Protein AF-A0A3R7B727-F1 (afdb_monomer)

Nearest PDB structures (foldseek):
  6s6h-assembly1_A  TM=5.944E-01  e=3.546E+00  Caulobacter vibrioides NA1000
  6s6h-assembly1_B  TM=5.990E-01  e=4.770E+00  Caulobacter vibrioides NA1000
  6t1f-assembly2_C  TM=5.158E-01  e=3.149E+00  Caulobacter vibrioides NA1000
  6t1f-assembly1_A  TM=5.134E-01  e=3.992E+00  Caulobacter vibrioides NA1000
  7bhy-assembly2_C-2  TM=5.421E-01  e=6.047E+00  Bacillus subtilis subsp. subtilis str. 168

Sequence (76 aa):
MKISKISEETREIFKKTAKKLSGTTGREYIATITIELLDGNARKAERVFWWGRATVKKGMRELATGIKCIDNYSAR

Secondary structure (DSSP, 8-state):
---S---HHHHHHHHHHHHHS-HHHHHHHHHHHHHHHHTT-HHHHHHHH---HHHHHHHHHHHHH-PPPPP-GGG-

Mean predicted aligned error: 4.46 Å

Radius of gyration: 12.55 Å; Cα contacts (8 Å, |Δi|>4): 71; chains: 1; bounding box: 40×22×28 Å

Foldseek 3Di:
DADPDDDPVNLVVLLVVLVVDDALVSLLSLLVCCVVHVVSDLVVSCVRNVD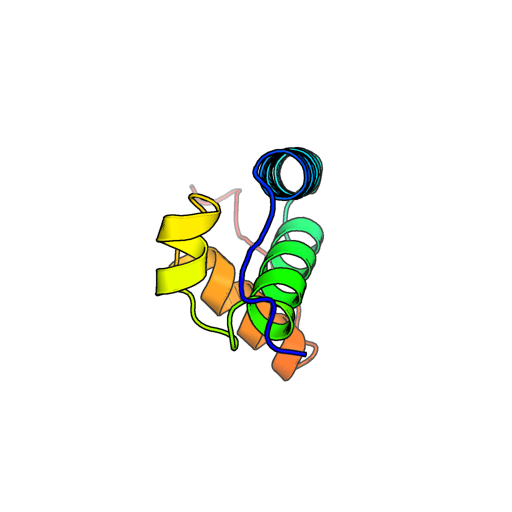DSVSNVLNVVCVVPVPGDDDPPVVD

Structure (mmCIF, N/CA/C/O backbone):
data_AF-A0A3R7B727-F1
#
_entry.id   AF-A0A3R7B727-F1
#
loop_
_atom_sit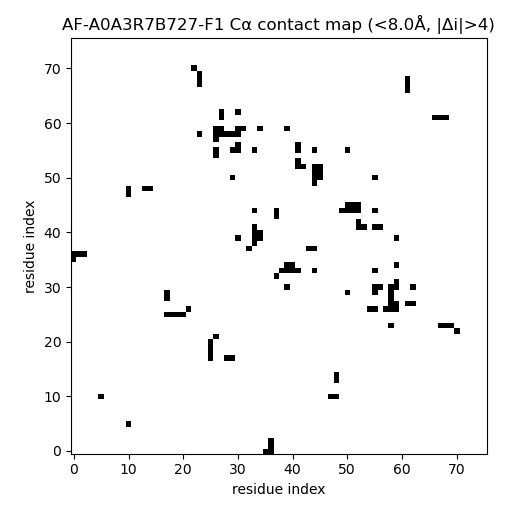e.group_PDB
_atom_site.id
_atom_site.type_symbol
_atom_site.label_atom_id
_atom_site.label_alt_id
_atom_site.label_comp_id
_atom_site.label_asym_id
_atom_site.label_entity_id
_atom_site.label_seq_id
_atom_site.pdbx_PDB_ins_code
_atom_site.Cartn_x
_atom_site.Cartn_y
_atom_site.Cartn_z
_atom_site.occupancy
_atom_site.B_iso_or_equiv
_atom_site.auth_seq_id
_atom_site.auth_comp_id
_atom_site.auth_asym_id
_atom_site.auth_atom_id
_atom_site.pdbx_PDB_model_num
ATOM 1 N N . MET A 1 1 ? -16.025 -9.317 1.734 1.00 43.50 1 MET A N 1
ATOM 2 C CA . MET A 1 1 ? -16.521 -8.920 3.070 1.00 43.50 1 MET A CA 1
ATOM 3 C C . MET A 1 1 ? -16.418 -7.396 3.149 1.00 43.50 1 MET A C 1
ATOM 5 O O . MET A 1 1 ? -15.313 -6.884 3.213 1.00 43.50 1 MET A O 1
ATOM 9 N N . LYS A 1 2 ? -17.517 -6.642 2.986 1.00 45.88 2 LYS A N 1
ATOM 10 C CA . LYS A 1 2 ? -17.460 -5.165 2.988 1.00 45.88 2 LYS A CA 1
ATOM 11 C C . LYS A 1 2 ? -17.345 -4.679 4.428 1.00 45.88 2 LYS A C 1
ATOM 13 O O . LYS A 1 2 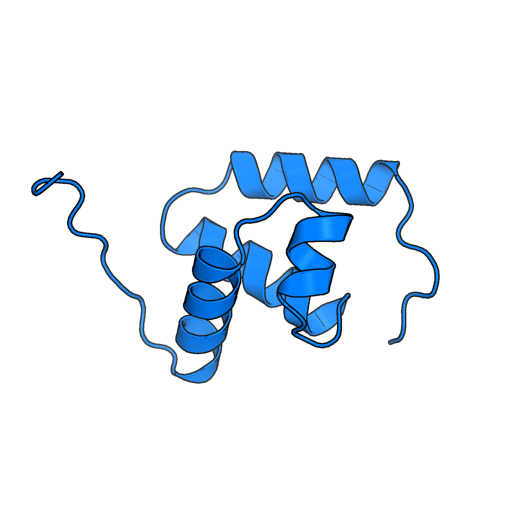? -18.328 -4.710 5.162 1.00 45.88 2 LYS A O 1
ATOM 18 N N . ILE A 1 3 ? -16.156 -4.253 4.835 1.00 52.88 3 ILE A N 1
ATOM 19 C CA . ILE A 1 3 ? -15.948 -3.692 6.170 1.00 52.88 3 ILE A CA 1
ATOM 20 C C . ILE A 1 3 ? -16.415 -2.238 6.132 1.00 52.88 3 ILE A C 1
ATOM 22 O O . ILE A 1 3 ? -15.721 -1.341 5.662 1.00 52.88 3 ILE A O 1
ATOM 26 N N . SER A 1 4 ? -17.641 -2.019 6.603 1.00 55.66 4 SER A N 1
ATOM 27 C CA . SER A 1 4 ? -18.281 -0.705 6.712 1.00 55.66 4 SER A CA 1
ATOM 28 C C . SER A 1 4 ? -17.664 0.187 7.795 1.00 55.66 4 SER A C 1
ATOM 30 O O . SER A 1 4 ? -18.085 1.333 7.944 1.00 55.66 4 SER A O 1
ATOM 32 N N . LYS A 1 5 ? -16.647 -0.283 8.532 1.00 70.50 5 LYS A N 1
ATOM 33 C CA . LYS A 1 5 ? -15.885 0.549 9.469 1.00 70.50 5 LYS A CA 1
ATOM 34 C C . LYS A 1 5 ? -14.546 -0.104 9.825 1.00 70.50 5 LYS A C 1
ATOM 36 O O . LYS A 1 5 ? -14.510 -1.071 10.576 1.00 70.50 5 LYS A O 1
ATOM 41 N N . ILE A 1 6 ? -13.443 0.412 9.285 1.00 80.62 6 ILE A N 1
ATOM 42 C CA . ILE A 1 6 ? -12.103 0.103 9.809 1.00 80.62 6 ILE A CA 1
ATOM 43 C C . ILE A 1 6 ? -11.957 0.914 11.101 1.00 80.62 6 ILE A C 1
ATOM 45 O O . ILE A 1 6 ? -12.156 2.129 11.069 1.00 80.62 6 ILE A O 1
ATOM 49 N N . SER A 1 7 ? -11.671 0.263 12.233 1.00 90.00 7 SER A N 1
ATOM 50 C CA . SER A 1 7 ? -11.406 0.982 13.484 1.00 90.00 7 SER A CA 1
ATOM 51 C C . SER A 1 7 ? -10.078 1.740 13.390 1.00 90.00 7 SER A C 1
ATOM 53 O O . SER A 1 7 ? -9.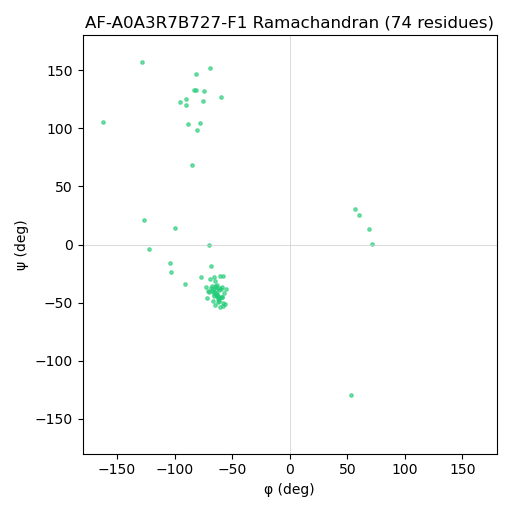166 1.340 12.660 1.00 90.00 7 SER A O 1
ATOM 55 N N . GLU A 1 8 ? -9.953 2.840 14.132 1.00 88.69 8 GLU A N 1
ATOM 56 C CA . GLU A 1 8 ? -8.731 3.653 14.107 1.00 88.69 8 GLU A CA 1
ATOM 57 C C . GLU A 1 8 ? -7.516 2.866 14.632 1.00 88.69 8 GLU A C 1
ATOM 59 O O . GLU A 1 8 ? -6.421 2.958 14.084 1.00 88.69 8 GLU A O 1
ATOM 64 N N . GLU A 1 9 ? -7.722 1.993 15.621 1.00 91.88 9 GLU A N 1
ATOM 65 C CA . GLU A 1 9 ? -6.687 1.100 16.153 1.00 91.88 9 GLU A CA 1
ATOM 66 C C . GLU A 1 9 ? -6.152 0.144 15.082 1.00 91.88 9 GLU A C 1
ATOM 68 O O . GLU A 1 9 ? -4.941 0.031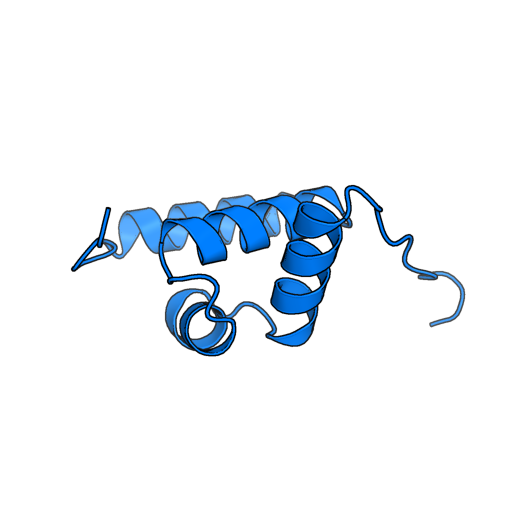 14.876 1.00 91.88 9 GLU A O 1
ATOM 73 N N . THR A 1 10 ? -7.050 -0.515 14.343 1.00 92.69 10 THR A N 1
ATOM 74 C CA . THR A 1 10 ? -6.673 -1.433 13.263 1.00 92.69 10 THR A CA 1
ATOM 75 C C . THR A 1 10 ? -5.962 -0.690 12.134 1.00 92.69 10 THR A C 1
ATOM 77 O O . THR A 1 10 ? -4.962 -1.174 11.596 1.00 92.69 10 THR A O 1
ATOM 80 N N . ARG A 1 11 ? -6.423 0.523 11.810 1.00 92.12 11 ARG A N 1
ATOM 81 C CA . ARG A 1 11 ? -5.778 1.395 10.824 1.00 92.12 11 ARG A CA 1
ATOM 82 C C . ARG A 1 11 ? -4.336 1.719 11.211 1.00 92.12 11 ARG A C 1
ATOM 84 O O . ARG A 1 11 ? -3.440 1.620 10.368 1.00 92.12 11 ARG A O 1
ATOM 91 N N . GLU A 1 12 ? -4.100 2.066 12.470 1.00 94.44 12 GLU A N 1
ATOM 92 C CA . GLU A 1 12 ? -2.759 2.347 12.978 1.00 94.44 12 GLU A CA 1
ATOM 93 C C . GLU A 1 12 ? -1.862 1.103 12.987 1.00 94.44 12 GLU A C 1
ATOM 95 O O . GLU A 1 12 ? -0.690 1.191 12.608 1.00 94.44 12 GLU A O 1
ATOM 100 N N . ILE A 1 13 ? -2.396 -0.075 13.319 1.00 95.81 13 ILE A N 1
ATOM 101 C CA . ILE A 1 13 ? -1.648 -1.341 13.236 1.00 95.81 13 ILE A CA 1
ATOM 102 C C . ILE A 1 13 ? -1.202 -1.621 11.796 1.00 95.81 13 ILE A C 1
ATOM 104 O O . ILE A 1 13 ? -0.033 -1.953 11.569 1.00 95.81 13 ILE A O 1
ATOM 108 N N . PHE A 1 14 ? -2.084 -1.439 10.810 1.00 95.31 14 PHE A N 1
ATOM 109 C CA . PHE A 1 14 ? -1.730 -1.637 9.401 1.00 95.31 14 PHE A CA 1
ATOM 110 C C . PHE A 1 14 ? -0.666 -0.647 8.932 1.00 95.31 14 PHE A C 1
ATOM 112 O O . PHE A 1 14 ? 0.300 -1.045 8.279 1.00 95.31 14 PHE A O 1
ATOM 119 N N . LYS A 1 15 ? -0.778 0.629 9.316 1.00 94.81 15 LYS A N 1
ATOM 120 C CA . LYS A 1 15 ? 0.237 1.645 8.998 1.00 94.81 15 LYS A CA 1
ATOM 121 C C . LYS A 1 15 ? 1.594 1.311 9.621 1.00 94.81 15 LYS A C 1
ATOM 123 O O . LYS A 1 15 ? 2.613 1.388 8.932 1.00 94.81 15 LYS A O 1
ATOM 128 N N . LYS A 1 16 ? 1.623 0.907 10.895 1.00 96.38 16 LYS A N 1
ATOM 129 C CA . LYS A 1 16 ? 2.857 0.504 11.595 1.00 96.38 16 LYS A CA 1
ATOM 130 C C . LYS A 1 16 ? 3.493 -0.725 10.952 1.00 96.38 16 LYS A C 1
ATOM 132 O O . LYS A 1 16 ? 4.700 -0.733 10.723 1.00 96.38 16 LYS A O 1
ATOM 137 N N . THR A 1 17 ? 2.682 -1.723 10.610 1.00 96.56 17 THR A N 1
ATOM 138 C CA . THR A 1 17 ? 3.144 -2.938 9.926 1.00 96.56 17 THR A CA 1
ATOM 139 C C . THR A 1 17 ? 3.728 -2.603 8.557 1.00 96.56 17 THR A C 1
ATOM 141 O O . THR A 1 17 ? 4.867 -2.969 8.279 1.00 96.56 17 THR A O 1
ATOM 144 N N . ALA A 1 18 ? 3.018 -1.816 7.744 1.00 94.94 18 ALA A N 1
ATOM 145 C CA . ALA A 1 18 ? 3.497 -1.383 6.432 1.00 94.94 18 ALA A CA 1
ATOM 146 C C . ALA A 1 18 ? 4.819 -0.605 6.508 1.00 94.94 18 ALA A C 1
ATOM 148 O O . ALA A 1 18 ? 5.668 -0.776 5.643 1.00 94.94 18 ALA A O 1
ATOM 149 N N . LYS A 1 19 ? 5.019 0.215 7.550 1.00 93.88 19 LYS A N 1
ATOM 150 C CA . LYS A 1 19 ? 6.277 0.947 7.777 1.00 93.88 19 LYS A CA 1
ATOM 151 C C . LYS A 1 19 ? 7.441 0.030 8.173 1.00 93.88 19 LYS A C 1
ATOM 153 O O . LYS A 1 19 ? 8.590 0.365 7.904 1.00 93.88 19 LYS A O 1
ATOM 158 N N . LYS A 1 20 ? 7.158 -1.091 8.843 1.00 96.38 20 LYS A N 1
ATOM 159 C CA . LYS A 1 20 ? 8.171 -2.076 9.253 1.00 96.38 20 LYS A CA 1
ATOM 160 C C . LYS A 1 20 ? 8.618 -2.962 8.085 1.00 96.38 20 LYS A C 1
ATOM 162 O O . LYS A 1 20 ? 9.745 -3.446 8.088 1.00 96.38 20 LYS A O 1
ATOM 167 N N . LEU A 1 21 ? 7.742 -3.174 7.106 1.00 94.50 21 LEU A N 1
ATOM 168 C CA . LEU A 1 21 ? 8.049 -3.900 5.878 1.00 94.50 21 LEU A CA 1
ATOM 169 C C . LEU A 1 21 ? 8.757 -2.980 4.872 1.00 94.50 21 LEU A C 1
ATOM 171 O O . LEU A 1 21 ? 8.488 -1.782 4.810 1.00 94.50 21 LEU A O 1
ATOM 175 N N . SER A 1 22 ? 9.660 -3.532 4.066 1.00 86.62 22 SER A N 1
ATOM 176 C CA . SER A 1 22 ? 10.463 -2.767 3.106 1.00 86.62 22 SER A CA 1
ATOM 177 C C . SER A 1 22 ? 10.394 -3.365 1.702 1.00 86.62 22 SER A C 1
ATOM 179 O O . SER A 1 22 ? 10.069 -4.536 1.511 1.00 86.62 22 SER A O 1
ATOM 181 N N . GLY A 1 23 ? 10.666 -2.534 0.693 1.00 87.06 23 GLY A N 1
ATOM 182 C CA . GLY A 1 23 ? 10.728 -2.960 -0.705 1.00 87.06 23 GLY A CA 1
ATOM 183 C C . GLY A 1 23 ? 9.469 -3.697 -1.169 1.00 87.06 23 GLY A C 1
ATOM 184 O O . GLY A 1 23 ? 8.343 -3.220 -1.000 1.00 87.06 23 GLY A O 1
ATOM 185 N N . THR A 1 24 ? 9.671 -4.866 -1.770 1.00 91.25 24 THR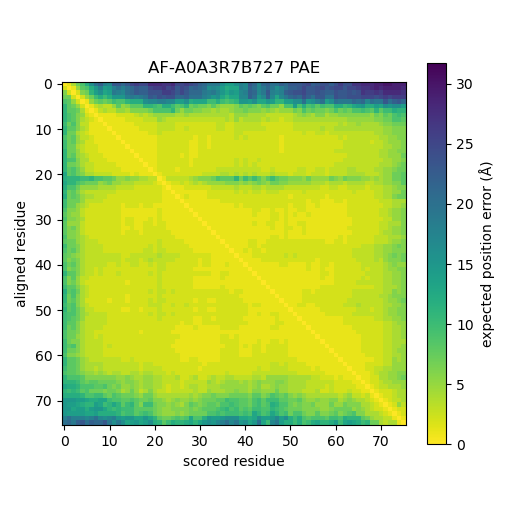 A N 1
ATOM 186 C CA . THR A 1 24 ? 8.608 -5.659 -2.392 1.00 91.25 24 THR A CA 1
ATOM 187 C C . THR A 1 24 ? 7.623 -6.238 -1.380 1.00 91.25 24 THR A C 1
ATOM 189 O O . THR A 1 24 ? 6.427 -6.233 -1.647 1.00 91.25 24 THR A O 1
ATOM 192 N N . THR A 1 25 ? 8.078 -6.671 -0.198 1.00 93.00 25 THR A N 1
ATOM 193 C CA . THR A 1 25 ? 7.185 -7.242 0.830 1.00 93.00 25 THR A CA 1
ATOM 194 C C . THR A 1 25 ? 6.244 -6.185 1.401 1.00 93.00 25 THR A C 1
ATOM 196 O O . THR A 1 25 ? 5.069 -6.455 1.644 1.00 93.00 25 THR A O 1
ATOM 199 N N . GLY A 1 26 ? 6.724 -4.944 1.537 1.00 95.25 26 GLY A N 1
ATOM 200 C CA . GLY A 1 26 ? 5.876 -3.809 1.896 1.00 95.25 26 GLY A CA 1
ATOM 201 C C . GLY A 1 26 ? 4.804 -3.528 0.842 1.00 95.25 26 GLY A C 1
ATOM 202 O O . GLY A 1 26 ? 3.646 -3.301 1.192 1.00 95.25 26 GLY A O 1
ATOM 203 N N . ARG A 1 27 ? 5.159 -3.586 -0.450 1.00 95.50 27 ARG A N 1
ATOM 204 C CA . ARG A 1 27 ? 4.197 -3.397 -1.550 1.00 95.50 27 ARG A CA 1
ATOM 205 C C . ARG A 1 27 ? 3.149 -4.497 -1.618 1.00 95.50 27 ARG A C 1
ATOM 207 O O . ARG A 1 27 ? 1.977 -4.193 -1.829 1.00 95.50 27 ARG A O 1
ATOM 214 N N . GLU A 1 28 ? 3.571 -5.736 -1.415 1.00 96.31 28 GLU A N 1
ATOM 215 C CA . GLU A 1 28 ? 2.690 -6.897 -1.347 1.00 96.31 28 GLU A CA 1
ATOM 216 C C . GLU A 1 28 ? 1.655 -6.711 -0.232 1.00 96.31 28 GLU A C 1
ATOM 218 O O . GLU A 1 28 ? 0.453 -6.745 -0.483 1.00 96.31 28 GLU A O 1
ATOM 223 N N . TYR A 1 29 ? 2.114 -6.364 0.973 1.00 97.25 29 TYR A N 1
ATOM 224 C CA . TYR A 1 29 ? 1.246 -6.136 2.124 1.00 97.25 29 TYR A CA 1
ATOM 225 C C . TYR A 1 29 ? 0.196 -5.043 1.888 1.00 97.25 29 TYR A C 1
ATOM 227 O O . TYR A 1 29 ? -1.001 -5.277 2.070 1.00 97.25 29 TYR A O 1
ATOM 235 N N . ILE A 1 30 ? 0.614 -3.846 1.455 1.00 96.88 30 ILE A N 1
ATOM 236 C CA . ILE A 1 30 ? -0.334 -2.741 1.235 1.00 96.88 30 ILE A CA 1
ATOM 237 C C . ILE A 1 30 ? -1.324 -3.054 0.107 1.00 96.88 30 ILE A C 1
ATOM 239 O O . ILE A 1 30 ? -2.465 -2.588 0.143 1.00 96.88 30 ILE A O 1
ATOM 243 N N . ALA A 1 31 ? -0.904 -3.832 -0.894 1.00 97.62 31 ALA A N 1
ATOM 244 C CA . ALA A 1 31 ? -1.752 -4.228 -2.005 1.00 97.62 31 ALA A CA 1
ATOM 245 C C . ALA A 1 31 ? -2.807 -5.241 -1.561 1.00 97.62 31 ALA A C 1
ATOM 247 O O . ALA A 1 31 ? -3.984 -5.013 -1.835 1.00 97.62 31 ALA A O 1
ATOM 248 N N . THR A 1 32 ? -2.422 -6.264 -0.796 1.00 97.12 32 THR A N 1
ATOM 249 C CA . THR A 1 32 ? -3.355 -7.232 -0.202 1.00 97.12 32 THR A CA 1
ATOM 250 C C . THR A 1 32 ? -4.400 -6.523 0.652 1.00 97.12 32 THR A C 1
ATOM 252 O O . THR A 1 32 ? -5.595 -6.671 0.415 1.00 97.12 32 THR A O 1
ATOM 255 N N . ILE A 1 33 ? -3.977 -5.651 1.573 1.00 96.06 33 ILE A N 1
ATOM 256 C CA . ILE A 1 33 ? -4.908 -4.879 2.411 1.00 96.06 33 ILE A CA 1
ATOM 257 C C . ILE A 1 33 ? -5.842 -4.002 1.563 1.00 96.06 33 ILE A C 1
ATOM 259 O O . ILE A 1 33 ? -7.028 -3.876 1.862 1.00 96.06 33 ILE A O 1
ATOM 263 N N . THR A 1 34 ? -5.335 -3.402 0.484 1.00 96.31 34 THR A N 1
ATOM 264 C CA . THR A 1 34 ? -6.160 -2.577 -0.409 1.00 96.31 34 THR A CA 1
ATOM 265 C C . THR A 1 34 ? -7.190 -3.411 -1.174 1.00 96.31 34 THR A C 1
ATOM 267 O O . THR A 1 34 ? -8.325 -2.962 -1.336 1.00 96.31 34 THR A O 1
ATOM 270 N N . ILE A 1 35 ? -6.823 -4.603 -1.644 1.00 96.19 35 ILE A N 1
ATOM 271 C CA . ILE A 1 35 ? -7.728 -5.519 -2.350 1.00 96.19 35 ILE A CA 1
ATOM 272 C C . ILE A 1 35 ? -8.827 -6.000 -1.400 1.00 96.19 35 ILE A C 1
ATOM 274 O O . ILE A 1 35 ? -10.006 -5.818 -1.700 1.00 96.19 35 ILE A O 1
ATOM 278 N N . GLU A 1 36 ? -8.439 -6.511 -0.233 1.00 94.50 36 GLU A N 1
ATOM 279 C CA . GLU A 1 36 ? -9.357 -7.130 0.726 1.00 94.50 36 GLU A CA 1
ATOM 280 C C . GLU A 1 36 ? -10.294 -6.120 1.402 1.00 94.50 36 GLU A C 1
ATOM 282 O O . GLU A 1 36 ? -11.480 -6.392 1.591 1.00 94.50 36 GLU A O 1
ATOM 287 N N . LEU A 1 37 ? -9.781 -4.938 1.773 1.00 92.69 37 LEU A N 1
ATOM 288 C CA . LEU A 1 37 ? -10.533 -3.981 2.594 1.00 92.69 37 LEU A CA 1
ATOM 289 C C . LEU A 1 37 ? -11.107 -2.801 1.806 1.00 92.69 37 LEU A C 1
ATOM 291 O O . LEU A 1 37 ? -12.052 -2.162 2.269 1.00 92.69 37 LEU A O 1
ATOM 295 N N . LEU A 1 38 ? -10.524 -2.460 0.652 1.00 93.56 38 LEU A N 1
ATOM 296 C CA . LEU A 1 38 ? -10.808 -1.212 -0.068 1.00 93.56 38 LEU A CA 1
ATOM 297 C C . LEU A 1 38 ? -11.195 -1.428 -1.539 1.00 93.56 38 LEU A C 1
ATOM 299 O O . LEU A 1 38 ? -11.092 -0.492 -2.338 1.00 93.56 38 LEU A O 1
ATOM 303 N N . ASP A 1 39 ? -11.653 -2.629 -1.897 1.00 93.56 39 ASP A N 1
ATOM 304 C CA . ASP A 1 39 ? -12.067 -3.014 -3.256 1.00 93.56 39 ASP A CA 1
ATOM 305 C C . ASP A 1 39 ? -10.957 -2.803 -4.310 1.00 93.56 39 ASP A C 1
ATOM 307 O O . ASP A 1 39 ? -11.226 -2.423 -5.452 1.00 93.56 39 ASP A O 1
ATOM 311 N N . GLY A 1 40 ? -9.685 -2.920 -3.917 1.00 94.88 40 GLY A N 1
ATOM 312 C CA . GLY A 1 40 ? -8.550 -2.640 -4.806 1.00 94.88 40 GLY A CA 1
ATOM 313 C C . GLY A 1 40 ? -8.392 -1.154 -5.170 1.00 94.88 40 GLY A C 1
ATOM 314 O O . GLY A 1 40 ? -7.664 -0.797 -6.101 1.00 94.88 40 GLY A O 1
ATOM 315 N N . ASN A 1 41 ? -9.070 -0.237 -4.470 1.00 96.25 41 ASN A N 1
ATOM 316 C CA . ASN A 1 41 ? -9.082 1.175 -4.841 1.00 96.25 41 ASN A CA 1
ATOM 317 C C . ASN A 1 41 ? -7.927 1.963 -4.203 1.00 96.25 41 ASN A C 1
ATOM 319 O O . ASN A 1 41 ? -7.992 2.408 -3.055 1.00 96.25 41 ASN A O 1
ATOM 323 N N . ALA A 1 42 ? -6.908 2.265 -5.010 1.00 96.94 42 ALA A N 1
ATOM 324 C CA . ALA A 1 42 ? -5.746 3.046 -4.581 1.00 96.94 42 ALA A CA 1
ATOM 325 C C . ALA A 1 42 ? -6.082 4.455 -4.039 1.00 96.94 42 ALA A C 1
ATOM 327 O O . ALA A 1 42 ? -5.344 4.975 -3.206 1.00 96.94 42 ALA A O 1
ATOM 328 N N . ARG A 1 43 ? -7.186 5.093 -4.468 1.00 96.56 43 ARG A N 1
ATOM 329 C CA . ARG A 1 43 ? -7.606 6.393 -3.902 1.00 96.56 43 ARG A CA 1
ATOM 330 C C . ARG A 1 43 ? -8.164 6.239 -2.490 1.00 96.56 43 ARG A C 1
ATOM 332 O O . ARG A 1 43 ? -7.935 7.108 -1.654 1.00 96.56 43 ARG A O 1
ATOM 339 N N . LYS A 1 44 ? -8.884 5.144 -2.215 1.00 95.25 44 LYS A N 1
ATOM 340 C CA . LYS A 1 44 ? -9.314 4.821 -0.848 1.00 95.25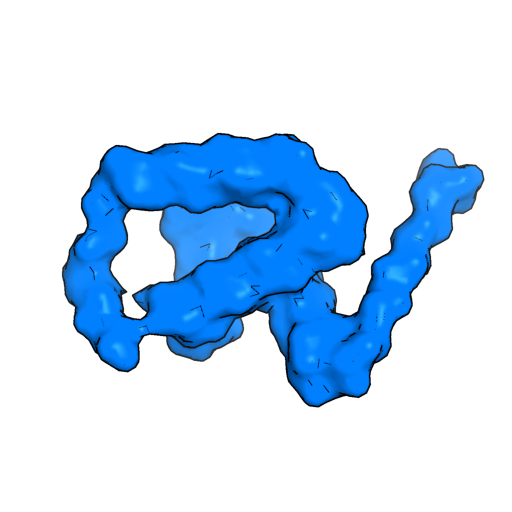 44 LYS A CA 1
ATOM 341 C C . LYS A 1 44 ? -8.092 4.523 0.023 1.00 95.25 44 LYS A C 1
ATOM 343 O O . LYS A 1 44 ? -8.022 5.045 1.126 1.00 95.25 44 LYS A O 1
ATOM 348 N N . ALA A 1 45 ? -7.110 3.777 -0.489 1.00 95.88 45 ALA A N 1
ATOM 349 C CA . ALA A 1 45 ? -5.891 3.442 0.254 1.00 95.88 45 ALA A CA 1
ATOM 350 C C . ALA A 1 45 ? -5.079 4.679 0.655 1.00 95.88 45 ALA A C 1
ATOM 352 O O . ALA A 1 45 ? -4.572 4.754 1.768 1.00 95.88 45 ALA A O 1
ATOM 353 N N . GLU A 1 46 ? -5.011 5.690 -0.207 1.00 96.81 46 GLU A N 1
ATOM 354 C CA . GLU A 1 46 ? -4.387 6.964 0.148 1.00 96.81 46 GLU A CA 1
ATOM 355 C C . GLU A 1 46 ? -5.184 7.709 1.230 1.00 96.81 46 GLU A C 1
ATOM 357 O O . GLU A 1 46 ? -4.616 8.105 2.240 1.00 96.81 46 GLU A O 1
ATOM 362 N N . ARG A 1 47 ? -6.506 7.853 1.078 1.00 94.50 47 ARG A N 1
ATOM 363 C CA . ARG A 1 47 ? -7.341 8.557 2.073 1.00 94.50 47 ARG A CA 1
ATOM 364 C C . ARG A 1 47 ? -7.364 7.853 3.435 1.00 94.50 47 ARG A C 1
ATOM 366 O O . ARG A 1 47 ? -7.401 8.508 4.474 1.00 94.50 47 ARG A O 1
ATOM 373 N N . VAL A 1 48 ? -7.363 6.520 3.430 1.00 92.88 48 VAL A N 1
ATOM 374 C CA . VAL A 1 48 ? -7.474 5.690 4.634 1.00 92.88 48 VAL A CA 1
ATOM 375 C C . VAL A 1 48 ? -6.106 5.354 5.215 1.00 92.88 48 VAL A C 1
ATOM 377 O O . VAL A 1 48 ? -5.973 5.322 6.417 1.00 92.88 48 VAL A O 1
ATOM 380 N N . PHE A 1 49 ? -5.034 5.167 4.466 1.00 93.88 49 PHE A N 1
ATOM 381 C CA . PHE A 1 49 ? -3.752 4.755 5.066 1.00 93.88 49 PHE A CA 1
ATOM 382 C C . PHE A 1 49 ? -2.601 5.717 4.795 1.00 93.88 49 PHE A C 1
ATOM 384 O O . PHE A 1 49 ? -1.522 5.526 5.350 1.00 93.88 49 PHE A O 1
ATOM 391 N N . TRP A 1 50 ? -2.830 6.768 4.002 1.00 94.75 50 TRP A N 1
ATOM 392 C CA . TRP A 1 50 ? -1.790 7.674 3.503 1.00 94.75 50 TRP A CA 1
ATOM 393 C C . TRP A 1 50 ? -0.738 6.957 2.650 1.00 94.75 50 TRP A C 1
ATOM 395 O O . TRP A 1 50 ? 0.398 7.407 2.519 1.00 94.75 50 TRP A O 1
ATOM 405 N N . TRP A 1 51 ? -1.112 5.827 2.045 1.00 96.25 51 TRP A N 1
ATOM 406 C CA . TRP A 1 51 ? -0.239 5.095 1.136 1.00 96.25 51 TRP A CA 1
ATOM 407 C C . TRP A 1 51 ? -0.266 5.707 -0.262 1.00 96.25 51 TRP A C 1
ATOM 409 O O . TRP A 1 51 ? -1.327 5.962 -0.833 1.00 96.25 51 TRP A O 1
ATOM 419 N N . GLY A 1 52 ? 0.921 5.907 -0.836 1.00 96.50 52 GLY A N 1
ATOM 420 C CA . GLY A 1 52 ? 1.071 6.477 -2.170 1.00 96.50 52 GLY A CA 1
ATOM 421 C C . GLY A 1 52 ? 0.378 5.627 -3.235 1.00 96.50 52 GLY A C 1
ATOM 422 O O . GLY A 1 52 ? 0.654 4.433 -3.382 1.00 96.50 52 GLY A O 1
ATOM 423 N N . ARG A 1 53 ? -0.494 6.255 -4.032 1.00 97.62 53 ARG A N 1
ATOM 424 C CA . ARG A 1 53 ? -1.312 5.570 -5.052 1.00 97.62 53 ARG A CA 1
ATOM 425 C C . ARG A 1 53 ? -0.478 4.754 -6.045 1.00 97.62 53 ARG A C 1
ATOM 427 O O . ARG A 1 53 ? -0.912 3.686 -6.468 1.00 97.62 53 ARG A O 1
ATOM 434 N N . ALA A 1 54 ? 0.691 5.262 -6.441 1.00 96.38 54 ALA A N 1
ATOM 435 C CA . ALA A 1 54 ? 1.590 4.581 -7.372 1.00 96.38 54 ALA A CA 1
ATOM 436 C C . ALA A 1 54 ? 2.151 3.284 -6.770 1.00 96.38 54 ALA A C 1
ATOM 438 O O . ALA A 1 54 ? 2.122 2.245 -7.423 1.00 96.38 54 ALA A O 1
ATOM 439 N N . THR A 1 55 ? 2.577 3.330 -5.507 1.00 95.44 55 THR A N 1
ATOM 440 C CA . THR A 1 55 ? 3.101 2.179 -4.763 1.00 95.44 55 THR A CA 1
ATOM 441 C C . THR A 1 55 ? 2.039 1.097 -4.593 1.00 95.44 55 THR A C 1
ATOM 443 O O . THR A 1 55 ? 2.308 -0.069 -4.869 1.00 95.44 55 THR A O 1
ATOM 446 N N . VAL A 1 56 ? 0.812 1.490 -4.235 1.00 97.19 56 VAL A N 1
ATOM 447 C CA . VAL A 1 56 ? -0.329 0.568 -4.110 1.00 97.19 56 VAL A CA 1
ATOM 448 C C . VAL A 1 56 ? -0.657 -0.084 -5.456 1.00 97.19 56 VAL A C 1
ATOM 450 O O . VAL A 1 56 ? -0.783 -1.301 -5.540 1.00 97.19 56 VAL A O 1
ATOM 453 N N . LYS A 1 57 ? -0.733 0.699 -6.541 1.00 97.44 57 LYS A N 1
ATOM 454 C CA . LYS A 1 57 ? -0.961 0.157 -7.893 1.00 97.44 57 LYS A CA 1
ATOM 455 C C . LYS A 1 57 ? 0.151 -0.787 -8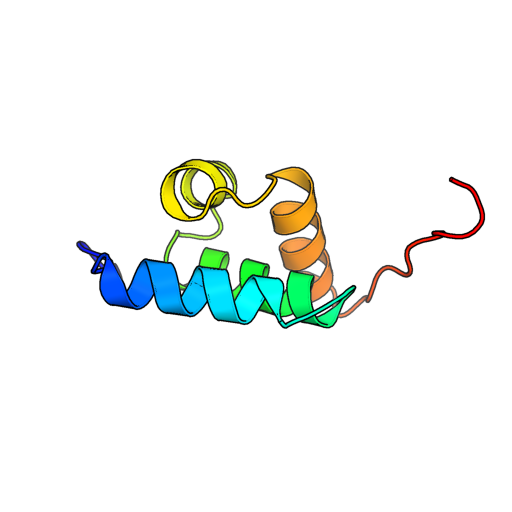.347 1.00 97.44 57 LYS A C 1
ATOM 457 O O . LYS A 1 57 ? -0.160 -1.785 -8.989 1.00 97.44 57 LYS A O 1
ATOM 462 N N . LYS A 1 58 ? 1.415 -0.475 -8.039 1.00 96.62 58 LYS A N 1
ATOM 463 C CA . LYS A 1 58 ? 2.556 -1.352 -8.335 1.00 96.62 58 LYS A CA 1
ATOM 464 C C . LYS A 1 58 ? 2.379 -2.688 -7.614 1.00 96.62 58 LYS A C 1
ATOM 466 O O . LYS A 1 58 ? 2.307 -3.701 -8.294 1.00 96.62 58 LYS A O 1
ATOM 471 N N . GLY A 1 59 ? 2.162 -2.667 -6.297 1.00 96.94 59 GLY A N 1
ATOM 472 C CA . GLY A 1 59 ? 1.940 -3.883 -5.509 1.00 96.94 59 GLY A CA 1
ATOM 473 C C . GLY A 1 59 ? 0.764 -4.728 -6.005 1.00 96.94 59 GLY A C 1
ATOM 474 O O . GLY A 1 59 ? 0.892 -5.938 -6.139 1.00 96.94 59 GLY A O 1
ATOM 475 N N . MET A 1 60 ? -0.364 -4.107 -6.373 1.00 97.38 60 MET A N 1
ATOM 476 C CA . MET A 1 60 ? -1.515 -4.852 -6.910 1.00 97.38 60 MET A CA 1
ATOM 477 C C . MET A 1 60 ? -1.210 -5.525 -8.255 1.00 97.38 60 MET A C 1
ATOM 479 O O . MET A 1 60 ? -1.687 -6.626 -8.505 1.00 97.38 60 MET A O 1
ATOM 483 N N . ARG A 1 61 ? -0.408 -4.895 -9.124 1.00 97.06 61 ARG A N 1
ATOM 484 C CA . ARG A 1 61 ? 0.032 -5.523 -10.383 1.00 97.06 61 ARG A CA 1
ATOM 485 C C . ARG A 1 61 ? 1.039 -6.641 -10.138 1.00 97.06 61 ARG A C 1
ATOM 487 O O . ARG A 1 61 ? 0.956 -7.669 -10.801 1.00 97.06 61 ARG A O 1
ATOM 494 N N . GLU A 1 62 ? 1.969 -6.445 -9.205 1.00 96.69 62 GLU A N 1
ATOM 495 C CA . GLU A 1 62 ? 2.927 -7.479 -8.798 1.00 96.69 62 GLU A CA 1
ATOM 496 C C . GLU A 1 62 ? 2.180 -8.718 -8.277 1.00 96.69 62 GLU A C 1
ATOM 498 O O . GLU A 1 62 ? 2.455 -9.825 -8.727 1.00 96.69 62 GLU A O 1
ATOM 503 N N . LEU A 1 63 ? 1.155 -8.529 -7.436 1.00 95.88 63 LEU A N 1
ATOM 504 C CA . LEU A 1 63 ? 0.273 -9.607 -6.971 1.00 95.88 63 LEU A CA 1
ATOM 505 C C . LEU A 1 63 ? -0.495 -10.282 -8.114 1.00 95.88 63 LEU A C 1
ATOM 507 O O . LEU A 1 63 ? -0.529 -11.505 -8.188 1.00 95.88 63 LEU A O 1
ATOM 511 N N . ALA A 1 64 ? -1.095 -9.501 -9.016 1.00 95.8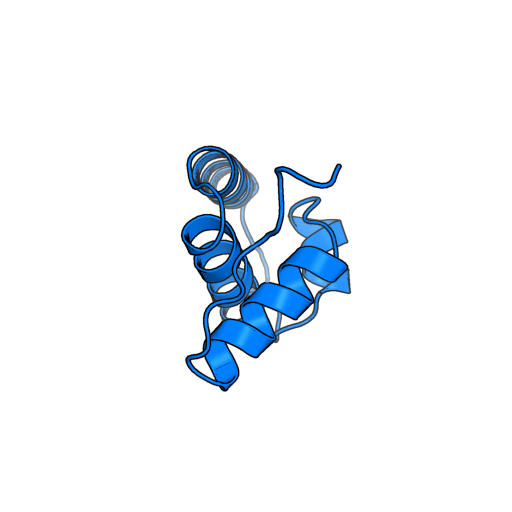1 64 ALA A N 1
ATOM 512 C CA . ALA A 1 64 ? -1.895 -10.040 -10.117 1.00 95.81 64 ALA A CA 1
ATOM 513 C C . ALA A 1 64 ? -1.071 -10.843 -11.139 1.00 95.81 64 ALA A C 1
ATOM 515 O O . ALA A 1 64 ? -1.609 -11.718 -11.810 1.00 95.81 64 ALA A O 1
ATOM 516 N N . THR A 1 65 ? 0.218 -10.526 -11.287 1.00 95.94 65 THR A N 1
ATOM 517 C CA . THR A 1 65 ? 1.109 -11.151 -12.281 1.00 95.94 65 THR A CA 1
ATOM 518 C C . THR A 1 65 ? 2.077 -12.168 -11.681 1.00 95.94 65 THR A C 1
ATOM 520 O O . THR A 1 65 ? 2.689 -12.929 -12.423 1.00 95.94 65 THR A O 1
ATOM 523 N N . GLY A 1 66 ? 2.268 -12.160 -10.359 1.00 93.44 66 GLY A N 1
ATOM 524 C CA . GLY A 1 66 ? 3.326 -12.911 -9.679 1.00 93.44 66 GLY A CA 1
ATOM 525 C C . GLY A 1 66 ? 4.737 -12.347 -9.900 1.00 93.44 66 GLY A C 1
ATOM 526 O O . GLY A 1 66 ? 5.708 -12.896 -9.378 1.00 93.44 66 GLY A O 1
ATOM 527 N N . ILE A 1 67 ? 4.881 -11.250 -10.652 1.00 93.31 67 ILE A N 1
ATOM 528 C CA . ILE A 1 67 ? 6.176 -10.647 -10.979 1.00 93.31 67 ILE A CA 1
ATOM 529 C C . ILE A 1 67 ? 6.537 -9.616 -9.913 1.00 93.31 67 ILE A C 1
ATOM 531 O O . ILE A 1 67 ? 5.797 -8.666 -9.676 1.00 93.31 67 ILE A O 1
ATOM 535 N N . LYS A 1 68 ? 7.719 -9.754 -9.310 1.00 91.38 68 LYS A N 1
ATOM 536 C CA . LYS A 1 68 ? 8.267 -8.787 -8.349 1.00 91.38 68 LYS A CA 1
ATOM 537 C C . LYS A 1 68 ? 9.098 -7.731 -9.075 1.00 91.38 68 LYS A C 1
ATOM 539 O O . LYS A 1 68 ? 10.103 -8.062 -9.700 1.00 91.38 68 LYS A O 1
ATOM 544 N N . CYS A 1 69 ? 8.726 -6.454 -8.976 1.00 89.75 69 CYS A N 1
ATOM 545 C CA . CYS A 1 69 ? 9.562 -5.373 -9.489 1.00 89.75 69 CYS A CA 1
ATOM 546 C C . CYS A 1 69 ? 10.767 -5.155 -8.563 1.00 89.75 69 CYS A C 1
ATOM 548 O O . CYS A 1 69 ? 10.622 -5.010 -7.346 1.00 89.75 69 CYS A O 1
ATOM 550 N N . ILE A 1 70 ? 11.953 -5.062 -9.155 1.00 86.00 70 ILE A N 1
ATOM 551 C CA . ILE A 1 70 ? 13.178 -4.667 -8.460 1.00 86.00 70 ILE A CA 1
ATOM 552 C C . ILE A 1 70 ? 13.358 -3.167 -8.688 1.00 86.00 70 ILE A C 1
ATOM 554 O O . ILE A 1 70 ? 13.364 -2.702 -9.827 1.00 86.00 70 ILE A O 1
ATOM 558 N N . ASP A 1 71 ? 13.439 -2.394 -7.608 1.00 81.38 71 ASP A N 1
ATOM 559 C CA . ASP A 1 71 ? 13.679 -0.957 -7.705 1.00 81.38 71 ASP A CA 1
ATOM 560 C C . ASP A 1 71 ? 15.183 -0.690 -7.860 1.00 81.38 71 ASP A C 1
ATOM 562 O O . ASP A 1 71 ? 16.004 -1.231 -7.120 1.00 81.38 71 ASP A O 1
ATOM 566 N N . ASN A 1 72 ? 15.547 0.171 -8.811 1.00 85.31 72 ASN A N 1
ATOM 567 C CA . ASN A 1 72 ? 16.931 0.580 -9.042 1.00 85.31 72 ASN A CA 1
ATOM 568 C C . ASN A 1 72 ? 17.316 1.737 -8.107 1.00 85.31 72 ASN A C 1
ATOM 570 O O . ASN A 1 72 ? 17.488 2.875 -8.542 1.00 85.31 72 ASN A O 1
ATOM 574 N N . TYR A 1 73 ? 17.400 1.459 -6.803 1.00 79.81 73 TYR A N 1
ATOM 575 C CA . TYR A 1 73 ? 17.728 2.482 -5.802 1.00 79.81 73 TYR A CA 1
ATOM 576 C C . TYR A 1 73 ? 19.103 3.128 -6.025 1.00 79.81 73 TYR A C 1
ATOM 578 O O . TYR A 1 73 ? 19.286 4.281 -5.654 1.00 79.81 73 TYR A O 1
ATOM 586 N N . SER A 1 74 ? 20.040 2.414 -6.655 1.00 83.00 74 SER A N 1
ATOM 587 C CA . SER A 1 74 ? 21.389 2.898 -6.975 1.00 83.00 74 SER A CA 1
ATOM 588 C C . SER A 1 74 ? 21.439 4.007 -8.029 1.00 83.00 74 SER A C 1
ATOM 590 O O . SER A 1 74 ? 22.456 4.680 -8.124 1.00 83.00 74 SER A O 1
ATOM 592 N N . ALA A 1 75 ? 20.383 4.198 -8.824 1.00 83.12 75 ALA A N 1
ATOM 593 C CA . ALA A 1 75 ? 20.344 5.200 -9.895 1.00 83.12 75 ALA A CA 1
ATOM 594 C C . ALA A 1 75 ? 19.597 6.493 -9.512 1.00 83.12 75 ALA A C 1
ATOM 596 O O . ALA A 1 75 ? 19.201 7.248 -10.400 1.00 83.12 75 ALA A O 1
ATOM 597 N N . ARG A 1 76 ? 19.333 6.706 -8.218 1.00 70.12 76 ARG A N 1
ATOM 598 C CA . ARG A 1 76 ? 18.583 7.854 -7.695 1.00 70.12 76 ARG A CA 1
ATOM 599 C C . ARG A 1 76 ? 19.493 8.993 -7.249 1.00 70.12 76 ARG A C 1
ATOM 601 O O . ARG A 1 76 ? 20.567 8.690 -6.694 1.00 70.12 76 ARG A O 1
#

Solvent-accessible surface area (backbone atoms only — not comparable to full-atom values): 4431 Å² total; per-residue (Å²): 118,86,64,92,69,81,51,71,67,60,50,51,51,53,47,53,50,46,69,74,39,60,75,60,63,20,26,43,51,54,16,51,52,24,42,65,64,42,79,56,33,39,70,52,35,27,77,73,63,70,43,56,47,68,53,34,51,49,16,42,50,27,66,75,69,72,49,81,78,81,79,70,70,89,81,109

pLDDT: mean 90.64, std 11.26, range [43.5, 97.62]